Protein AF-A0A2M9D1M1-F1 (afdb_monomer_lite)

Sequence (95 aa):
MLKKKIATATILALLVTGVGAGSALATTKYVDGGEWRYGGFIYSEYLHPSKYHYAKVVNGNGTVDVGYTVGGGKWSKASLVGTLWGNQASYRIFN

Foldseek 3Di:
DDPPPPAPFDKDKDKDFWQFQDQWDWDWDCPPQWIWTAHHQTKIKIAHQAWWKKKKKAAQVGDIWIFDTDGHPDITMTGDRHDRGGIMIMMITTD

Radius of gyration: 13.89 Å; chains: 1; bounding box: 26×28×46 Å

Organism: NCBI:txid205941

Structure (mmCIF, N/CA/C/O backbone):
data_AF-A0A2M9D1M1-F1
#
_entry.id   AF-A0A2M9D1M1-F1
#
loop_
_atom_site.group_PDB
_atom_site.id
_atom_site.type_symbol
_atom_site.label_atom_id
_atom_site.label_alt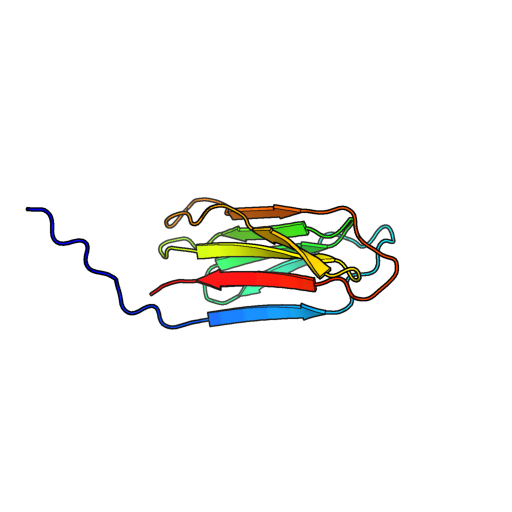_id
_atom_site.label_comp_id
_atom_site.label_asym_id
_atom_site.label_entity_id
_atom_site.label_seq_id
_atom_site.pdbx_PDB_ins_code
_atom_site.Cartn_x
_atom_site.Cartn_y
_atom_site.Cartn_z
_atom_site.occupancy
_atom_site.B_iso_or_equiv
_atom_site.auth_seq_id
_atom_site.auth_comp_id
_atom_site.auth_asym_id
_atom_site.auth_atom_id
_atom_site.pdbx_PDB_model_num
ATOM 1 N N . MET A 1 1 ? -1.186 -16.846 30.306 1.00 34.56 1 MET A N 1
ATOM 2 C CA . MET A 1 1 ? -0.887 -17.314 28.931 1.00 34.56 1 MET A CA 1
ATOM 3 C C . MET A 1 1 ? -1.845 -16.620 27.968 1.00 34.56 1 MET A C 1
ATOM 5 O O . MET A 1 1 ? -3.017 -16.977 27.919 1.00 34.56 1 MET A O 1
ATOM 9 N N . LEU A 1 2 ? -1.400 -15.559 27.288 1.00 35.06 2 LEU A N 1
ATOM 10 C CA . LEU A 1 2 ? -2.260 -14.767 26.404 1.00 35.06 2 LEU A CA 1
ATOM 11 C C . LEU A 1 2 ? -2.439 -15.524 25.079 1.00 35.06 2 LEU A C 1
ATOM 13 O O . LEU A 1 2 ? -1.495 -15.658 24.302 1.00 35.06 2 LEU A O 1
ATOM 17 N N . LYS A 1 3 ? -3.635 -16.071 24.844 1.00 38.38 3 LYS A N 1
ATOM 18 C CA . LYS A 1 3 ? -3.976 -16.759 23.595 1.00 38.38 3 LYS A CA 1
ATOM 19 C C . LYS A 1 3 ? -3.963 -15.726 22.463 1.00 38.38 3 LYS A C 1
ATOM 21 O O . LYS A 1 3 ? -4.919 -14.967 22.323 1.00 38.38 3 LYS A O 1
ATOM 26 N N . LYS A 1 4 ? -2.887 -15.677 21.668 1.00 40.75 4 LYS A N 1
ATOM 27 C CA . LYS A 1 4 ? -2.882 -14.977 20.376 1.00 40.75 4 LYS A CA 1
ATOM 28 C C . LYS A 1 4 ? -3.901 -15.687 19.487 1.00 40.75 4 LYS A C 1
ATOM 30 O O . LYS A 1 4 ? -3.599 -16.715 18.891 1.00 40.75 4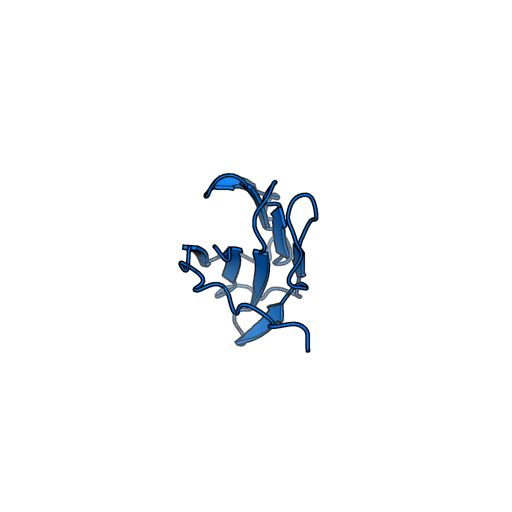 LYS A O 1
ATOM 35 N N . LYS A 1 5 ? -5.135 -15.181 19.473 1.00 40.12 5 LYS A N 1
ATOM 36 C CA . LYS A 1 5 ? -6.143 -15.573 18.493 1.00 40.12 5 LYS A CA 1
ATOM 37 C C . LYS A 1 5 ? -5.586 -15.155 17.137 1.00 40.12 5 LYS A C 1
ATOM 39 O O . LYS A 1 5 ? -5.552 -13.970 16.827 1.00 40.12 5 LYS A O 1
ATOM 44 N N . ILE A 1 6 ? -5.072 -16.118 16.382 1.00 51.25 6 ILE A N 1
ATOM 45 C CA . ILE A 1 6 ? -4.804 -15.935 14.961 1.00 51.25 6 ILE A CA 1
ATOM 46 C C . ILE A 1 6 ? -6.197 -15.820 14.345 1.00 51.25 6 ILE A C 1
ATOM 48 O O . ILE A 1 6 ? -6.890 -16.821 14.185 1.00 51.25 6 ILE A O 1
ATOM 52 N N . ALA A 1 7 ? -6.664 -14.582 14.175 1.00 50.41 7 ALA A N 1
ATOM 53 C CA . ALA A 1 7 ? -7.916 -14.299 13.500 1.00 50.41 7 ALA A CA 1
ATOM 54 C C . ALA A 1 7 ? -7.816 -14.879 12.087 1.00 50.41 7 ALA A C 1
ATOM 56 O O . ALA A 1 7 ? -6.824 -14.669 11.383 1.00 50.41 7 ALA A O 1
ATOM 57 N N . THR A 1 8 ? -8.796 -15.697 11.722 1.00 44.00 8 THR A N 1
ATOM 58 C CA . THR A 1 8 ? -8.902 -16.312 10.403 1.00 44.00 8 THR A CA 1
ATOM 59 C C . THR A 1 8 ? -9.153 -15.201 9.386 1.00 44.00 8 THR A C 1
ATOM 61 O O . THR A 1 8 ? -10.291 -14.804 9.148 1.00 44.00 8 THR A O 1
ATOM 64 N N . ALA A 1 9 ? -8.068 -14.676 8.820 1.00 51.41 9 ALA A N 1
ATOM 65 C CA . ALA A 1 9 ? -8.088 -13.539 7.919 1.00 51.41 9 ALA A CA 1
ATOM 66 C C . ALA A 1 9 ? -8.809 -13.892 6.615 1.00 51.41 9 ALA A C 1
ATOM 68 O O . ALA A 1 9 ? -8.297 -14.641 5.783 1.00 51.41 9 ALA A O 1
ATOM 69 N N . THR A 1 10 ? -9.993 -13.327 6.402 1.00 48.69 10 THR A N 1
ATOM 70 C CA . THR A 1 10 ? -10.580 -13.264 5.062 1.00 48.69 10 THR A CA 1
ATOM 71 C C . THR A 1 10 ? -9.687 -12.373 4.198 1.00 48.69 10 THR A C 1
ATOM 73 O O . THR A 1 10 ? -9.440 -11.219 4.543 1.00 48.69 10 THR A O 1
ATOM 76 N N . ILE A 1 11 ? -9.157 -12.930 3.108 1.00 56.28 11 ILE A N 1
ATOM 77 C CA . ILE A 1 11 ? -8.150 -12.290 2.257 1.00 56.28 11 ILE A CA 1
ATOM 78 C C . ILE A 1 11 ? -8.867 -11.429 1.215 1.00 56.28 11 ILE A C 1
ATOM 80 O O . ILE A 1 11 ? -9.406 -11.954 0.246 1.00 56.28 11 ILE A O 1
ATOM 84 N N . LEU A 1 12 ? -8.847 -10.111 1.400 1.00 64.38 12 LEU A N 1
ATOM 85 C CA . LEU A 1 12 ? -9.196 -9.141 0.358 1.00 64.38 12 LEU A CA 1
ATOM 86 C C . LEU A 1 12 ? -7.911 -8.413 -0.039 1.00 64.38 12 LEU A C 1
ATOM 88 O O . LEU A 1 12 ? -7.235 -7.815 0.805 1.00 64.38 12 LEU A O 1
ATOM 92 N N . ALA A 1 13 ? -7.522 -8.567 -1.303 1.00 72.56 13 ALA A N 1
ATOM 93 C CA . ALA A 1 13 ? -6.330 -7.961 -1.873 1.00 72.56 13 ALA A CA 1
ATOM 94 C C . ALA A 1 13 ? -6.657 -7.436 -3.269 1.00 72.56 13 ALA A C 1
ATOM 96 O O . ALA A 1 13 ? -7.107 -8.196 -4.127 1.00 72.56 13 ALA A O 1
ATOM 97 N N . LEU A 1 14 ? -6.403 -6.152 -3.498 1.00 76.19 14 LEU A N 1
ATOM 98 C CA . LEU A 1 14 ? -6.475 -5.549 -4.822 1.00 76.19 14 LEU A CA 1
ATOM 99 C C . LEU A 1 14 ? -5.056 -5.396 -5.367 1.00 76.19 14 LEU A C 1
ATOM 101 O O . LEU A 1 14 ? -4.159 -4.922 -4.667 1.00 76.19 14 LEU A O 1
ATOM 105 N N . LEU A 1 15 ? -4.861 -5.815 -6.614 1.00 81.06 15 LEU A N 1
ATOM 106 C CA . LEU A 1 15 ? -3.602 -5.724 -7.344 1.00 81.06 15 LEU A CA 1
ATOM 107 C C . LEU A 1 15 ? -3.818 -4.844 -8.570 1.00 81.06 15 LEU A C 1
ATOM 109 O O . LEU A 1 15 ? -4.726 -5.097 -9.359 1.00 81.06 15 LEU A O 1
ATOM 113 N N . VAL A 1 16 ? -2.963 -3.842 -8.750 1.00 76.56 16 VAL A N 1
ATOM 114 C CA . VAL A 1 16 ? -2.894 -3.073 -9.995 1.00 76.56 16 VAL A CA 1
ATOM 115 C C . VAL A 1 16 ? -1.549 -3.335 -10.654 1.00 76.56 16 VAL A C 1
ATOM 117 O O . VAL A 1 16 ? -0.500 -3.174 -10.030 1.00 76.56 16 VAL A O 1
ATOM 120 N N . THR A 1 17 ? -1.593 -3.745 -11.920 1.00 70.75 17 THR A N 1
ATOM 121 C CA . THR A 1 17 ? -0.431 -4.011 -12.775 1.00 70.75 17 THR A CA 1
ATOM 122 C C . THR A 1 17 ? -0.224 -2.874 -13.771 1.00 70.75 17 THR A C 1
ATOM 124 O O . THR A 1 17 ? -1.199 -2.328 -14.283 1.00 70.75 17 THR A O 1
ATOM 127 N N . GLY A 1 18 ? 1.029 -2.566 -14.110 1.00 61.19 18 GLY A N 1
ATOM 128 C CA . GLY A 1 18 ? 1.349 -1.629 -15.196 1.00 61.19 18 GLY A CA 1
ATOM 129 C C . GLY A 1 18 ? 1.516 -0.174 -14.761 1.00 61.19 18 GLY A C 1
ATOM 130 O O . GLY A 1 18 ? 1.320 0.731 -15.566 1.00 61.19 18 GLY A O 1
ATOM 131 N N . VAL A 1 19 ? 1.897 0.074 -13.505 1.00 62.47 19 VAL A N 1
ATOM 132 C CA . VAL A 1 19 ? 2.257 1.425 -13.046 1.00 62.47 19 VAL A CA 1
ATOM 133 C C . VAL A 1 19 ? 3.574 1.820 -13.731 1.00 62.47 19 VAL A C 1
ATOM 135 O O . VAL A 1 19 ? 4.633 1.348 -13.334 1.00 62.47 19 VAL A O 1
ATOM 138 N N . GLY A 1 20 ? 3.536 2.588 -14.822 1.00 56.34 20 GLY A N 1
ATOM 139 C CA . GLY A 1 20 ? 4.751 2.995 -15.544 1.00 56.34 20 GLY A CA 1
ATOM 140 C C . GLY A 1 20 ? 5.624 3.942 -14.711 1.00 56.34 20 GLY A C 1
ATOM 141 O O . GLY A 1 20 ? 5.089 4.824 -14.047 1.00 56.34 20 GLY A O 1
ATOM 142 N N . ALA A 1 21 ? 6.956 3.807 -14.775 1.00 56.31 21 ALA A N 1
ATOM 143 C CA . ALA A 1 21 ? 7.916 4.664 -14.050 1.00 56.31 21 ALA A CA 1
ATOM 144 C C . ALA A 1 21 ? 8.067 6.101 -14.609 1.00 56.31 21 ALA A C 1
ATOM 146 O O . ALA A 1 21 ? 9.072 6.765 -14.363 1.00 56.31 21 ALA A O 1
ATOM 147 N N . GLY A 1 22 ? 7.082 6.592 -15.367 1.00 56.19 22 GLY A N 1
ATOM 148 C CA . GLY A 1 22 ? 6.976 8.014 -15.697 1.00 56.19 22 GLY A CA 1
ATOM 149 C C . GLY A 1 22 ? 6.448 8.817 -14.506 1.00 56.19 22 GLY A C 1
ATOM 150 O O . GLY A 1 22 ? 6.126 8.253 -13.462 1.00 56.19 22 GLY A O 1
ATOM 151 N N . SER A 1 23 ? 6.300 10.132 -14.663 1.00 53.75 23 SER A N 1
ATOM 152 C CA . SER A 1 23 ? 5.577 11.026 -13.745 1.00 53.75 23 SER A CA 1
ATOM 153 C C . SER A 1 23 ? 4.075 10.686 -13.684 1.00 53.75 23 SER A C 1
ATOM 155 O O . SER A 1 23 ? 3.211 11.488 -14.025 1.00 53.75 23 SER A O 1
ATOM 157 N N . ALA A 1 24 ? 3.745 9.458 -13.292 1.00 57.78 24 ALA A N 1
ATOM 158 C CA . ALA A 1 24 ? 2.388 8.986 -13.122 1.00 57.78 24 ALA A CA 1
ATOM 159 C C . ALA A 1 24 ? 1.789 9.650 -11.881 1.00 57.78 24 ALA A C 1
ATOM 161 O O . ALA A 1 24 ? 2.351 9.583 -10.785 1.00 57.78 24 ALA A O 1
ATOM 162 N N . LEU A 1 25 ? 0.638 10.293 -12.067 1.00 68.75 25 LEU A N 1
ATOM 163 C CA . LEU A 1 25 ? -0.110 10.926 -10.991 1.00 68.75 25 LEU A CA 1
ATOM 164 C C . LEU A 1 25 ? -0.443 9.900 -9.899 1.00 68.75 25 LEU A C 1
ATOM 166 O O . LEU A 1 25 ? -0.814 8.757 -10.177 1.00 68.75 25 LEU A O 1
ATOM 170 N N . ALA A 1 26 ? -0.319 10.333 -8.647 1.00 80.06 26 ALA A N 1
ATOM 171 C CA . ALA A 1 26 ? -0.866 9.626 -7.501 1.00 80.06 26 ALA A CA 1
ATOM 172 C C . ALA A 1 26 ? -2.361 9.361 -7.731 1.00 80.06 26 ALA A C 1
ATOM 174 O O . ALA A 1 26 ? -3.136 10.291 -7.947 1.00 80.06 26 ALA A O 1
ATOM 175 N N . THR A 1 27 ? -2.769 8.096 -7.691 1.00 89.19 27 THR A N 1
ATOM 176 C CA . THR A 1 27 ? -4.173 7.693 -7.767 1.00 89.19 27 THR A CA 1
ATOM 177 C C . THR A 1 27 ? -4.675 7.370 -6.369 1.00 89.19 27 THR A C 1
ATOM 179 O O . THR A 1 27 ? -4.077 6.552 -5.673 1.00 89.19 27 THR A O 1
ATOM 182 N N . THR A 1 28 ? -5.803 7.963 -5.986 1.00 92.88 28 THR A N 1
ATOM 183 C CA . THR A 1 28 ? -6.529 7.631 -4.753 1.00 92.88 28 THR A CA 1
ATOM 184 C C . THR A 1 28 ? -7.787 6.840 -5.103 1.00 92.88 28 THR A C 1
ATOM 186 O O . THR A 1 28 ? -8.543 7.230 -5.992 1.00 92.88 28 THR A O 1
ATOM 189 N N . LYS A 1 29 ? -8.023 5.724 -4.411 1.00 92.88 29 LYS A N 1
ATOM 190 C CA . LYS A 1 29 ? -9.232 4.898 -4.523 1.00 92.88 29 LYS A CA 1
ATOM 191 C C . LYS A 1 29 ? -9.777 4.555 -3.141 1.00 92.88 29 LYS A C 1
ATOM 193 O O . LYS A 1 29 ? -9.010 4.280 -2.227 1.00 92.88 29 LYS A O 1
ATOM 198 N N . TYR A 1 30 ? -11.099 4.495 -3.019 1.00 93.81 30 TYR A N 1
ATOM 199 C CA . TYR A 1 30 ? -11.781 4.017 -1.817 1.00 93.81 30 TYR A CA 1
ATOM 200 C C . TYR A 1 30 ? -12.271 2.593 -2.059 1.00 93.81 30 TYR A C 1
ATOM 202 O O . TYR A 1 30 ? -13.167 2.372 -2.872 1.00 93.81 30 TYR A O 1
ATOM 210 N N . VAL A 1 31 ? -11.629 1.622 -1.417 1.00 92.31 31 VAL A N 1
ATOM 211 C CA . VAL A 1 31 ? -11.794 0.189 -1.699 1.00 92.31 31 VAL A CA 1
ATOM 212 C C . VAL A 1 31 ? -11.719 -0.613 -0.408 1.00 92.31 31 VAL A C 1
ATOM 214 O O . VAL A 1 31 ? -10.968 -0.271 0.509 1.00 92.31 31 VAL A O 1
ATOM 217 N N . ASP A 1 32 ? -12.540 -1.660 -0.324 1.00 91.25 32 ASP A N 1
ATOM 218 C CA . ASP A 1 32 ? -12.654 -2.550 0.838 1.00 91.25 32 ASP A CA 1
ATOM 219 C C . ASP A 1 32 ? -12.875 -1.824 2.180 1.00 91.25 32 ASP A C 1
ATOM 221 O O . ASP A 1 32 ? -12.437 -2.280 3.233 1.00 91.25 32 ASP A O 1
ATOM 225 N N . GLY A 1 33 ? -13.566 -0.677 2.152 1.00 92.25 33 GLY A N 1
ATOM 226 C CA . GLY A 1 33 ? -13.854 0.134 3.342 1.00 92.25 33 GLY A CA 1
ATOM 227 C C . GLY A 1 33 ? -12.692 1.011 3.825 1.00 92.25 33 GLY A C 1
ATOM 228 O O . GLY A 1 33 ? -12.791 1.606 4.897 1.00 92.25 33 GLY A O 1
ATOM 229 N N . GLY A 1 34 ? -11.610 1.103 3.050 1.00 94.62 34 GLY A N 1
ATOM 230 C CA . GLY A 1 34 ? -10.450 1.947 3.321 1.00 94.62 34 GLY A CA 1
ATOM 231 C C . GLY A 1 34 ? -10.077 2.859 2.153 1.00 94.62 34 GLY A C 1
ATOM 232 O O . GLY A 1 34 ? -10.738 2.888 1.114 1.00 94.62 34 GLY A O 1
ATOM 233 N N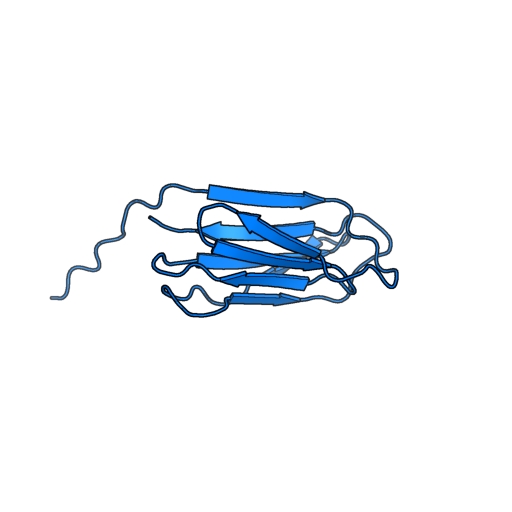 . GLU A 1 35 ? -8.995 3.607 2.334 1.00 96.69 35 GLU A N 1
ATOM 234 C CA . GLU A 1 35 ? -8.399 4.475 1.323 1.00 96.69 35 GLU A CA 1
ATOM 235 C C . GLU A 1 35 ? -7.076 3.874 0.841 1.00 96.69 35 GLU A C 1
ATOM 237 O O . GLU A 1 35 ? -6.199 3.539 1.636 1.00 96.69 35 GLU A O 1
ATOM 242 N N . TRP A 1 36 ? -6.930 3.748 -0.475 1.00 96.25 36 TRP A N 1
ATOM 243 C CA . TRP A 1 36 ? -5.737 3.247 -1.136 1.00 96.25 36 TRP A CA 1
ATOM 244 C C . TRP A 1 36 ? -5.139 4.312 -2.049 1.00 96.25 36 TRP A C 1
ATOM 246 O O . TRP A 1 36 ? -5.820 4.825 -2.937 1.00 96.25 36 TRP A O 1
ATOM 256 N N . ARG A 1 37 ? -3.855 4.616 -1.862 1.00 94.56 37 ARG A N 1
ATOM 257 C CA . ARG A 1 37 ? -3.084 5.542 -2.693 1.00 94.56 37 ARG A CA 1
ATOM 258 C C . ARG A 1 37 ? -1.947 4.790 -3.366 1.00 94.56 37 ARG A C 1
ATOM 260 O O . ARG A 1 37 ? -1.173 4.119 -2.691 1.00 94.56 37 ARG A O 1
ATOM 267 N N . TYR A 1 38 ? -1.822 4.909 -4.679 1.00 92.38 38 TYR A N 1
ATOM 268 C CA . TYR A 1 38 ? -0.751 4.266 -5.443 1.00 92.38 38 TYR A CA 1
ATOM 269 C C . TYR A 1 38 ? -0.425 5.066 -6.705 1.00 92.38 38 TYR A C 1
ATOM 271 O O . TYR A 1 38 ? -1.280 5.780 -7.227 1.00 92.38 38 TYR A O 1
ATOM 279 N N . GLY A 1 39 ? 0.801 4.958 -7.213 1.00 85.69 39 GLY A N 1
ATOM 280 C CA . GLY A 1 39 ? 1.225 5.668 -8.427 1.00 85.69 39 GLY A CA 1
ATOM 281 C C . GLY A 1 39 ? 2.709 6.039 -8.426 1.00 85.69 39 GLY A C 1
ATOM 282 O O . GLY A 1 39 ? 3.488 5.461 -7.669 1.00 85.69 39 GLY A O 1
ATOM 283 N N . GLY A 1 40 ? 3.086 7.008 -9.269 1.00 76.69 40 GLY A N 1
ATOM 284 C CA . GLY A 1 40 ? 4.433 7.593 -9.345 1.00 76.69 40 GLY A CA 1
ATOM 285 C C . GLY A 1 40 ? 5.580 6.594 -9.548 1.00 76.69 40 GLY A C 1
ATOM 286 O O . GLY A 1 40 ? 5.424 5.585 -10.238 1.00 76.69 40 GLY A O 1
ATOM 287 N N . PHE A 1 41 ? 6.722 6.872 -8.894 1.00 72.56 41 PHE A N 1
ATOM 288 C CA . PHE A 1 41 ? 7.843 5.943 -8.652 1.00 72.56 41 PHE A CA 1
ATOM 289 C C . PHE A 1 41 ? 7.408 4.799 -7.714 1.00 72.56 41 PHE A C 1
ATOM 291 O O . PHE A 1 41 ? 7.880 4.682 -6.593 1.00 72.56 41 PHE A O 1
ATOM 298 N N . ILE A 1 42 ? 6.423 4.030 -8.167 1.00 88.12 42 ILE A N 1
ATOM 299 C CA . ILE A 1 42 ? 5.832 2.824 -7.585 1.00 88.12 42 ILE A CA 1
ATOM 300 C C . ILE A 1 42 ? 5.737 2.825 -6.056 1.00 88.12 42 ILE A C 1
ATOM 302 O O . ILE A 1 42 ? 6.567 2.296 -5.321 1.00 88.12 42 ILE A O 1
ATOM 306 N N . TYR A 1 43 ? 4.639 3.372 -5.557 1.00 92.50 43 TYR A N 1
ATOM 307 C CA . TYR A 1 43 ? 4.285 3.249 -4.151 1.00 92.50 43 TYR A CA 1
ATOM 308 C C . TYR A 1 43 ? 2.886 2.657 -3.980 1.00 92.50 43 TYR A C 1
ATOM 310 O O . TYR A 1 43 ? 2.058 2.666 -4.895 1.00 92.50 43 TYR A O 1
ATOM 318 N N . SER A 1 44 ? 2.634 2.138 -2.785 1.00 94.44 44 SER A N 1
ATOM 319 C CA . SER A 1 44 ? 1.331 1.694 -2.314 1.00 94.44 44 SER A CA 1
ATOM 320 C C . SER A 1 44 ? 1.185 2.136 -0.863 1.00 94.44 44 SER A C 1
ATOM 322 O O . SER A 1 44 ? 2.004 1.782 -0.017 1.00 94.44 44 SER A O 1
ATOM 324 N N . GLU A 1 45 ? 0.148 2.908 -0.564 1.00 96.19 45 GLU A N 1
ATOM 325 C CA . GLU A 1 45 ? -0.240 3.275 0.793 1.00 96.19 45 GLU A CA 1
ATOM 326 C C . GLU A 1 45 ? -1.695 2.887 1.013 1.00 96.19 45 GLU A C 1
ATOM 328 O O . GLU A 1 45 ? -2.556 3.263 0.221 1.00 96.19 45 GLU A O 1
ATOM 333 N N . TYR A 1 46 ? -1.992 2.160 2.084 1.00 97.19 46 TYR A N 1
ATOM 334 C CA . TYR A 1 46 ? -3.357 1.757 2.410 1.00 97.19 46 TYR A CA 1
ATOM 335 C C . TYR A 1 46 ? -3.707 2.120 3.849 1.00 97.19 46 TYR A C 1
ATOM 337 O O . TYR A 1 46 ? -2.889 1.922 4.750 1.00 97.19 46 TYR A O 1
ATOM 345 N N . LEU A 1 47 ? -4.920 2.632 4.040 1.00 97.25 47 LEU A N 1
ATOM 346 C CA . LEU A 1 47 ? -5.520 2.957 5.326 1.00 97.25 47 LEU A CA 1
ATOM 347 C C . LEU A 1 47 ? -6.881 2.277 5.428 1.00 97.25 47 LEU A C 1
ATOM 349 O O . LEU A 1 47 ? -7.812 2.637 4.713 1.00 97.25 47 LEU A O 1
ATOM 353 N N . HIS A 1 48 ? -7.032 1.370 6.388 1.00 96.31 48 HIS A N 1
ATOM 354 C CA . HIS A 1 48 ? -8.346 0.901 6.828 1.00 96.31 48 HIS A CA 1
ATOM 355 C C . HIS A 1 48 ? -8.701 1.523 8.188 1.00 96.31 48 HIS A C 1
ATOM 357 O O . HIS A 1 48 ? -7.854 1.536 9.080 1.00 96.31 48 HIS A O 1
ATOM 363 N N . PRO A 1 49 ? -9.948 1.970 8.428 1.00 96.50 49 PRO A N 1
ATOM 364 C CA . PRO A 1 49 ? -10.343 2.594 9.698 1.00 96.50 49 PRO A CA 1
ATOM 365 C C . PRO A 1 49 ? -10.351 1.662 10.923 1.00 96.50 49 PRO A C 1
ATOM 367 O O . PRO A 1 49 ? -10.309 2.143 12.049 1.00 96.50 49 PRO A O 1
ATOM 370 N N . SER A 1 50 ? -10.406 0.340 10.745 1.00 95.06 50 SER A N 1
ATOM 371 C CA . SER A 1 50 ? -10.686 -0.609 11.837 1.00 95.06 50 SER A CA 1
ATOM 372 C C . SER A 1 50 ? -9.917 -1.923 11.734 1.00 95.06 50 SER A C 1
ATOM 374 O O . SER A 1 50 ? -9.494 -2.461 12.755 1.00 95.06 50 SER A O 1
ATOM 376 N N . LYS A 1 51 ? -9.696 -2.439 10.523 1.00 93.25 51 LYS A N 1
ATOM 377 C CA . LYS A 1 51 ? -9.051 -3.736 10.310 1.00 93.25 51 LYS A CA 1
ATOM 378 C C . LYS A 1 51 ? -7.537 -3.630 10.244 1.00 93.25 51 LYS A C 1
ATOM 380 O O . LYS A 1 51 ? -6.986 -2.596 9.861 1.00 93.25 51 LYS A O 1
ATOM 385 N N . TYR A 1 52 ? -6.871 -4.732 10.573 1.00 95.19 52 TYR A N 1
ATOM 386 C CA . TYR A 1 52 ? -5.446 -4.860 10.309 1.00 95.19 52 TYR A CA 1
ATOM 387 C C . TYR A 1 52 ? -5.200 -4.932 8.803 1.00 95.19 52 TYR A C 1
ATOM 389 O O . TYR A 1 52 ? -5.996 -5.519 8.073 1.00 95.19 52 TYR A O 1
ATOM 397 N N . HIS A 1 53 ? -4.103 -4.350 8.332 1.00 95.31 53 HIS A N 1
ATOM 398 C CA . HIS A 1 53 ? -3.779 -4.315 6.907 1.00 95.31 53 HIS A CA 1
ATOM 399 C C . HIS A 1 53 ? -2.293 -4.032 6.655 1.00 95.31 53 HIS A C 1
ATOM 401 O O . HIS A 1 53 ? -1.580 -3.579 7.552 1.00 95.31 53 HIS A O 1
ATOM 407 N N . TYR A 1 54 ? -1.832 -4.287 5.429 1.00 96.75 54 TYR A N 1
ATOM 408 C CA . TYR A 1 54 ? -0.542 -3.810 4.926 1.00 96.75 54 TYR A CA 1
ATOM 409 C C . TYR A 1 54 ? -0.604 -3.405 3.446 1.00 96.75 54 TYR A C 1
ATOM 411 O O . TYR A 1 54 ? -1.470 -3.869 2.702 1.00 96.75 54 TYR A O 1
ATOM 419 N N . ALA A 1 55 ? 0.346 -2.578 3.010 1.00 96.44 55 ALA A N 1
ATOM 420 C CA . ALA A 1 55 ? 0.583 -2.237 1.609 1.00 96.44 55 ALA A CA 1
ATOM 421 C C . ALA A 1 55 ? 1.842 -2.940 1.071 1.00 96.44 55 ALA A C 1
ATOM 423 O O . ALA A 1 55 ? 2.764 -3.247 1.826 1.00 96.44 55 ALA A O 1
ATOM 424 N N . LYS A 1 56 ? 1.879 -3.225 -0.232 1.00 96.25 56 LYS A N 1
ATOM 425 C CA . LYS A 1 56 ? 2.990 -3.914 -0.899 1.00 96.25 56 LYS A CA 1
ATOM 426 C C . LYS A 1 56 ? 3.195 -3.375 -2.309 1.00 96.25 56 LYS A C 1
ATOM 428 O O . LYS A 1 56 ? 2.222 -3.164 -3.037 1.00 96.25 56 LYS A O 1
ATOM 433 N N . VAL A 1 57 ? 4.451 -3.269 -2.722 1.00 94.81 57 VAL A N 1
ATOM 434 C CA . VAL A 1 57 ? 4.835 -3.024 -4.115 1.00 94.81 57 VAL A CA 1
ATOM 435 C C . VAL A 1 57 ? 5.788 -4.100 -4.624 1.00 94.81 57 VAL A C 1
ATOM 437 O O . VAL A 1 57 ? 6.522 -4.721 -3.854 1.00 94.81 57 VAL A O 1
ATOM 440 N N . VAL A 1 58 ? 5.749 -4.336 -5.934 1.00 94.44 58 VAL A N 1
ATOM 441 C CA . VAL A 1 58 ? 6.697 -5.191 -6.657 1.00 94.44 58 VAL A CA 1
ATOM 442 C C . VAL A 1 58 ? 7.118 -4.450 -7.920 1.00 94.44 58 VAL A C 1
ATOM 444 O O . VAL A 1 58 ? 6.251 -4.002 -8.666 1.00 94.44 58 VAL A O 1
ATOM 447 N N . ASN A 1 59 ? 8.415 -4.283 -8.170 1.00 92.06 59 ASN A N 1
ATOM 448 C CA . ASN A 1 59 ? 8.873 -3.704 -9.439 1.00 92.06 59 ASN A CA 1
ATOM 449 C C . ASN A 1 59 ? 8.938 -4.769 -10.549 1.00 92.06 59 ASN A C 1
ATOM 451 O O . ASN A 1 59 ? 8.844 -5.966 -10.279 1.00 92.06 59 ASN A O 1
ATOM 455 N N . GLY A 1 60 ? 9.135 -4.359 -11.802 1.00 90.19 60 GLY A N 1
ATOM 456 C CA . GLY A 1 60 ? 9.219 -5.295 -12.934 1.00 90.19 60 GLY A CA 1
ATOM 457 C C . GLY A 1 60 ? 10.405 -6.265 -12.894 1.00 90.19 60 GLY A C 1
ATOM 458 O O . GLY A 1 60 ? 10.382 -7.264 -13.605 1.00 90.19 60 GLY A O 1
ATOM 459 N N . ASN A 1 61 ? 11.400 -6.023 -12.035 1.00 93.00 61 ASN A N 1
ATOM 460 C CA . ASN A 1 61 ? 12.517 -6.942 -11.790 1.00 93.00 61 ASN A CA 1
ATOM 461 C C . ASN A 1 61 ? 12.218 -7.956 -10.669 1.00 93.00 61 ASN A C 1
ATOM 463 O O . ASN A 1 61 ? 13.068 -8.782 -10.345 1.00 93.00 61 ASN A O 1
ATOM 467 N N . GLY A 1 62 ? 11.042 -7.881 -10.038 1.00 92.75 62 GLY A N 1
ATOM 468 C CA . GLY A 1 62 ? 10.656 -8.747 -8.925 1.00 92.75 62 GLY A CA 1
ATOM 469 C C . GLY A 1 62 ? 11.168 -8.300 -7.552 1.00 92.75 62 GLY A C 1
ATOM 470 O O . GLY A 1 62 ? 10.990 -9.035 -6.583 1.00 92.75 62 GLY A O 1
ATOM 471 N N . THR A 1 63 ? 11.771 -7.112 -7.422 1.00 95.31 63 THR A N 1
ATOM 472 C CA . THR A 1 63 ? 12.073 -6.524 -6.106 1.00 95.31 63 THR A CA 1
ATOM 473 C C . THR A 1 63 ? 10.770 -6.223 -5.383 1.00 95.31 63 THR A C 1
ATOM 475 O O . THR A 1 63 ? 9.839 -5.689 -5.984 1.00 95.31 63 THR A O 1
ATOM 478 N N . VAL A 1 64 ? 10.712 -6.543 -4.092 1.00 96.00 64 VAL A N 1
ATOM 479 C CA . VAL A 1 64 ? 9.511 -6.404 -3.269 1.00 96.00 64 VAL A CA 1
ATOM 480 C C . VAL A 1 64 ? 9.790 -5.476 -2.096 1.00 96.00 64 VAL A C 1
ATOM 482 O O . VAL A 1 64 ? 10.795 -5.649 -1.413 1.00 96.00 64 VAL A O 1
ATOM 485 N N . ASP A 1 65 ? 8.860 -4.562 -1.834 1.00 96.69 65 ASP A N 1
ATOM 486 C CA . ASP A 1 65 ? 8.764 -3.849 -0.561 1.00 96.69 65 ASP A CA 1
ATOM 487 C C . ASP A 1 65 ? 7.377 -4.069 0.052 1.00 96.69 65 ASP A C 1
ATOM 489 O O . ASP A 1 65 ? 6.360 -4.131 -0.652 1.00 96.69 65 ASP A O 1
ATOM 493 N N . VAL A 1 66 ? 7.346 -4.239 1.372 1.00 95.75 66 VAL A N 1
ATOM 494 C CA . VAL A 1 6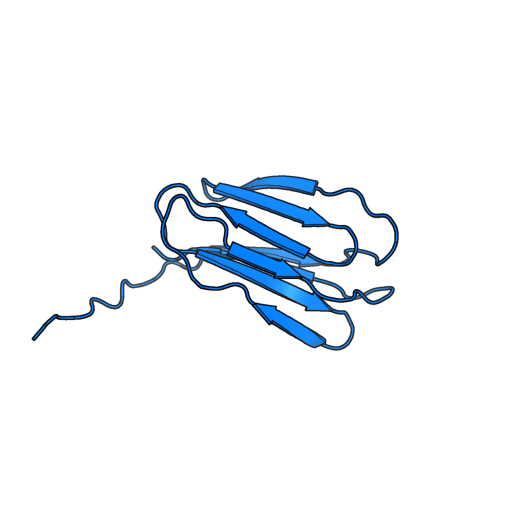6 ? 6.133 -4.524 2.141 1.00 95.75 66 VAL A CA 1
ATOM 495 C C . VAL A 1 66 ? 6.115 -3.627 3.365 1.00 95.75 66 VAL A C 1
ATOM 497 O O . VAL A 1 66 ? 6.979 -3.719 4.235 1.00 95.75 66 VAL A O 1
ATOM 500 N N . GLY A 1 67 ? 5.073 -2.808 3.461 1.00 94.88 67 GLY A N 1
ATOM 501 C CA . GLY A 1 67 ? 4.829 -1.993 4.635 1.00 94.88 67 GLY A CA 1
ATOM 502 C C . GLY A 1 67 ? 4.486 -2.847 5.851 1.00 94.88 67 GLY A C 1
ATOM 503 O O . GLY A 1 67 ? 3.987 -3.971 5.743 1.00 94.88 67 GLY A O 1
ATOM 504 N N . TYR A 1 68 ? 4.695 -2.294 7.043 1.00 93.94 68 TYR A N 1
ATOM 505 C CA . TYR A 1 68 ? 4.295 -2.969 8.273 1.00 93.94 68 TYR A CA 1
ATOM 506 C C . TYR A 1 68 ? 2.803 -3.307 8.270 1.00 93.94 68 TYR A C 1
ATOM 508 O O . TYR A 1 68 ? 1.966 -2.532 7.792 1.00 93.94 68 TYR A O 1
ATOM 516 N N . THR A 1 69 ? 2.471 -4.454 8.864 1.00 95.56 69 THR A N 1
ATOM 517 C CA . THR A 1 69 ? 1.086 -4.759 9.218 1.00 95.56 69 THR A CA 1
ATOM 518 C C . THR A 1 69 ? 0.679 -3.874 10.386 1.00 95.56 69 THR A C 1
ATOM 520 O O . THR A 1 69 ? 1.238 -3.973 11.479 1.00 95.56 69 THR A O 1
ATOM 523 N N . VAL A 1 70 ? -0.294 -3.003 10.152 1.00 95.12 70 VAL A N 1
ATOM 524 C CA . VAL A 1 70 ? -0.790 -2.039 11.135 1.00 95.12 70 VAL A CA 1
ATOM 525 C C . VAL A 1 70 ? -2.260 -2.300 11.432 1.00 95.12 70 VAL A C 1
ATOM 527 O O . VAL A 1 70 ? -2.965 -2.889 10.617 1.00 95.12 70 VAL A O 1
ATOM 530 N N . GLY A 1 71 ? -2.711 -1.901 12.623 1.00 92.25 71 GLY A N 1
ATOM 531 C CA . GLY A 1 71 ? -4.131 -1.910 12.984 1.00 92.25 71 GLY A CA 1
ATOM 532 C C . GLY A 1 71 ? -4.903 -0.756 12.340 1.00 92.25 71 GLY A C 1
ATOM 533 O O . GLY A 1 71 ? -4.314 0.110 11.689 1.00 92.25 71 GLY A O 1
ATOM 534 N N . GLY A 1 72 ? -6.218 -0.729 12.565 1.00 94.44 72 GLY A N 1
ATOM 535 C CA . GLY A 1 72 ? -7.100 0.316 12.048 1.00 94.44 72 GLY A CA 1
ATOM 536 C C . GLY A 1 72 ? -6.654 1.742 12.397 1.00 94.44 72 GLY A C 1
ATOM 537 O O . GLY A 1 72 ? -6.088 1.988 13.464 1.00 94.44 72 GLY A O 1
ATOM 538 N N . GLY A 1 73 ? -6.904 2.680 11.482 1.00 96.31 73 GLY A N 1
ATOM 539 C CA . GLY A 1 73 ? -6.619 4.108 11.653 1.00 96.31 73 GLY A CA 1
ATOM 540 C C . GLY A 1 73 ? -5.164 4.513 11.394 1.00 96.31 73 GLY A C 1
ATOM 541 O O . GLY A 1 73 ? -4.805 5.667 11.613 1.00 96.31 73 GLY A O 1
ATOM 542 N N . LYS A 1 74 ? -4.313 3.590 10.932 1.00 97.25 74 LYS A N 1
ATOM 543 C CA . LYS A 1 74 ? -2.904 3.846 10.601 1.00 97.25 74 LYS A CA 1
ATOM 544 C C . LYS A 1 74 ? -2.654 3.556 9.130 1.00 97.25 74 LYS A C 1
ATOM 546 O O . LYS A 1 74 ? -3.249 2.641 8.587 1.00 97.25 74 LYS A O 1
ATOM 551 N N . TRP A 1 75 ? -1.751 4.303 8.506 1.00 97.81 75 TRP A N 1
ATOM 552 C CA . TRP A 1 75 ? -1.307 4.016 7.143 1.00 97.81 75 TRP A CA 1
ATOM 553 C C . TRP A 1 75 ? -0.236 2.925 7.141 1.00 97.81 75 TRP A C 1
ATOM 555 O O . TRP A 1 75 ? 0.757 3.036 7.862 1.00 97.81 75 TRP A O 1
ATOM 565 N N . SER A 1 76 ? -0.396 1.919 6.283 1.00 97.94 76 SER A N 1
ATOM 566 C CA . SER A 1 76 ? 0.712 1.072 5.831 1.00 97.94 76 SER A CA 1
ATOM 567 C C . SER A 1 76 ? 1.244 1.612 4.511 1.00 97.94 76 SER A C 1
ATOM 569 O O . SER A 1 76 ? 0.450 1.977 3.647 1.00 97.94 76 SER A O 1
ATOM 571 N N . LYS A 1 77 ? 2.567 1.68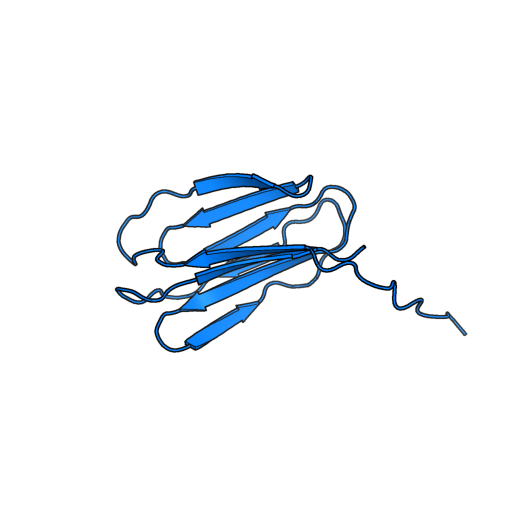1 4.355 1.00 97.12 77 LYS A N 1
ATOM 572 C CA . LYS A 1 77 ? 3.237 2.321 3.216 1.00 97.12 77 LYS A CA 1
ATOM 573 C C . LYS A 1 77 ? 4.337 1.415 2.683 1.00 97.12 77 LYS A C 1
ATOM 575 O O . LYS A 1 77 ? 5.082 0.859 3.485 1.00 97.12 77 LYS A O 1
ATOM 580 N N . ALA A 1 78 ? 4.431 1.301 1.367 1.00 96.25 78 ALA A N 1
ATOM 581 C CA . ALA A 1 78 ? 5.498 0.604 0.663 1.00 96.25 78 ALA A CA 1
ATOM 582 C C . ALA A 1 78 ? 5.888 1.396 -0.591 1.00 96.25 78 ALA A C 1
ATOM 584 O O . ALA A 1 78 ? 5.007 1.938 -1.267 1.00 96.25 78 ALA A O 1
ATOM 585 N N . SER A 1 79 ? 7.174 1.458 -0.921 1.00 93.62 79 SER A N 1
ATOM 586 C CA . SER A 1 79 ? 7.661 2.115 -2.136 1.00 93.62 79 SER A CA 1
ATOM 587 C C . SER A 1 79 ? 8.985 1.537 -2.622 1.00 93.62 79 SER A C 1
ATOM 589 O O . SER A 1 79 ? 9.793 1.014 -1.860 1.00 93.62 79 SER A O 1
ATOM 591 N N . LEU A 1 80 ? 9.212 1.627 -3.930 1.00 92.12 80 LEU A N 1
ATOM 592 C CA . LEU A 1 80 ? 10.431 1.152 -4.576 1.00 92.12 80 LEU A CA 1
ATOM 593 C C . LEU A 1 80 ? 10.832 2.083 -5.717 1.00 92.12 80 LEU A C 1
ATOM 595 O O . LEU A 1 80 ? 10.048 2.892 -6.198 1.00 92.12 80 LEU A O 1
ATOM 599 N N . VAL A 1 81 ? 12.051 1.913 -6.222 1.00 88.50 81 VAL A N 1
ATOM 600 C CA . VAL A 1 81 ? 12.383 2.434 -7.550 1.00 88.50 81 VAL A CA 1
ATOM 601 C C . VAL A 1 81 ? 11.711 1.545 -8.600 1.00 88.50 81 VAL A C 1
ATOM 603 O O . VAL A 1 81 ? 11.925 0.328 -8.638 1.00 88.50 81 VAL A O 1
ATOM 606 N N . GLY A 1 82 ? 10.871 2.162 -9.431 1.00 85.44 82 GLY A N 1
ATOM 607 C CA . GLY A 1 82 ? 10.110 1.486 -10.480 1.00 85.44 82 GLY A CA 1
ATOM 608 C C . GLY A 1 82 ? 10.930 1.209 -11.730 1.00 85.44 82 GLY A C 1
ATOM 609 O O . GLY A 1 82 ? 11.882 1.918 -12.044 1.00 85.44 82 GLY A O 1
ATOM 610 N N . THR A 1 83 ? 10.529 0.182 -12.470 1.00 87.62 83 THR A N 1
ATOM 611 C CA . THR A 1 83 ? 11.042 -0.122 -13.812 1.00 87.62 83 THR A CA 1
ATOM 612 C C . THR A 1 83 ? 10.145 0.497 -14.884 1.00 87.62 83 THR A C 1
ATOM 614 O O . THR A 1 83 ? 9.043 0.956 -14.601 1.00 87.62 83 THR A O 1
ATOM 617 N N . LEU A 1 84 ? 10.567 0.496 -16.148 1.00 84.06 84 LEU A N 1
ATOM 618 C CA . LEU A 1 84 ? 9.734 1.003 -17.252 1.00 84.06 84 LEU A CA 1
ATOM 619 C C . LEU A 1 84 ? 8.358 0.314 -17.334 1.00 84.06 84 LEU A C 1
ATOM 621 O O . LEU A 1 84 ? 7.354 0.958 -17.625 1.00 84.06 84 LEU A O 1
ATOM 625 N N . TRP A 1 85 ? 8.311 -0.984 -17.044 1.00 82.25 85 TRP A N 1
ATOM 626 C CA . TRP A 1 85 ? 7.117 -1.822 -17.117 1.00 82.25 85 TRP A CA 1
ATOM 627 C C . TRP A 1 85 ? 7.147 -2.895 -16.028 1.00 82.25 85 TRP A C 1
ATOM 629 O O . TRP A 1 85 ? 8.170 -3.104 -15.380 1.00 82.25 85 TRP A O 1
ATOM 639 N N . GLY A 1 86 ? 6.021 -3.580 -15.823 1.00 86.56 86 GLY A N 1
ATOM 640 C CA . GLY A 1 86 ? 5.933 -4.718 -14.901 1.00 86.56 86 GLY A CA 1
ATOM 641 C C . GLY A 1 86 ? 5.777 -4.355 -13.423 1.00 86.56 86 GLY A C 1
ATOM 642 O O . GLY A 1 86 ? 5.724 -5.255 -12.592 1.00 86.56 86 GLY A O 1
ATOM 643 N N . ASN A 1 87 ? 5.659 -3.071 -13.076 1.00 89.75 87 ASN A N 1
ATOM 644 C CA . ASN A 1 87 ? 5.440 -2.680 -11.687 1.00 89.75 87 ASN A CA 1
ATOM 645 C C . ASN A 1 87 ? 4.017 -2.969 -11.220 1.00 89.75 87 ASN A C 1
ATOM 647 O O . ASN A 1 87 ? 3.045 -2.871 -11.982 1.00 89.75 87 ASN A O 1
ATOM 651 N N . GLN A 1 88 ? 3.912 -3.264 -9.933 1.00 92.12 88 GLN A N 1
ATOM 652 C CA . GLN A 1 88 ? 2.692 -3.655 -9.264 1.00 92.12 88 GLN A CA 1
ATOM 653 C C . GLN A 1 88 ? 2.576 -2.946 -7.920 1.00 92.12 88 GLN A C 1
ATOM 655 O O . GLN A 1 88 ? 3.534 -2.882 -7.148 1.00 92.12 88 GLN A O 1
ATOM 660 N N . ALA A 1 89 ? 1.372 -2.475 -7.618 1.00 93.50 89 ALA A N 1
ATOM 661 C CA . ALA A 1 89 ? 1.000 -1.974 -6.304 1.00 93.50 89 ALA A CA 1
ATOM 662 C C . ALA A 1 89 ? -0.201 -2.770 -5.795 1.00 93.50 89 ALA A C 1
ATOM 664 O O . ALA A 1 89 ? -1.116 -3.105 -6.550 1.00 93.50 89 ALA A O 1
ATOM 665 N N . SER A 1 90 ? -0.189 -3.084 -4.504 1.00 94.62 90 SER A N 1
ATOM 666 C CA . SER A 1 90 ? -1.252 -3.848 -3.857 1.00 94.62 90 SER A CA 1
ATOM 667 C C . SER A 1 90 ? -1.397 -3.497 -2.381 1.00 94.62 90 SER A C 1
ATOM 669 O O . SER A 1 90 ? -0.500 -2.902 -1.776 1.00 94.62 90 SER A O 1
ATOM 671 N N . TYR A 1 91 ? -2.515 -3.904 -1.792 1.00 95.06 91 TYR A N 1
ATOM 672 C CA . TYR A 1 91 ? -2.722 -3.934 -0.347 1.00 95.06 91 TYR A CA 1
ATOM 673 C C . TYR A 1 91 ? -3.382 -5.249 0.066 1.00 95.06 91 TYR A C 1
ATOM 675 O O . TYR A 1 91 ? -3.883 -6.005 -0.770 1.00 95.06 91 TYR A O 1
ATOM 683 N N . 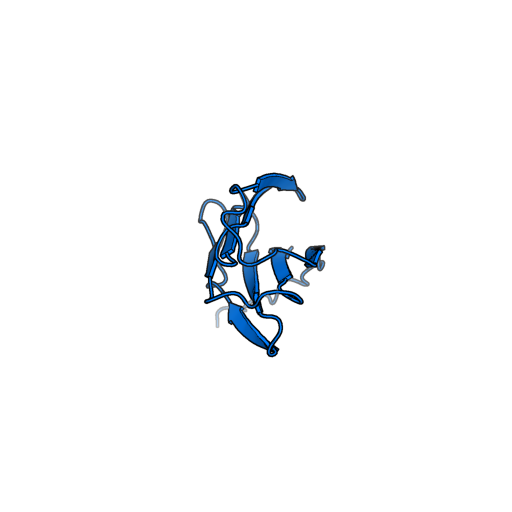ARG A 1 92 ? -3.372 -5.527 1.369 1.00 94.56 92 ARG A N 1
ATOM 684 C CA . ARG A 1 92 ? -4.083 -6.654 1.971 1.00 94.56 92 ARG A CA 1
ATOM 685 C C . ARG A 1 92 ? -4.702 -6.248 3.298 1.00 94.56 92 ARG A C 1
ATOM 687 O O . ARG A 1 92 ? -4.053 -5.579 4.097 1.00 94.56 92 ARG A O 1
ATOM 694 N N . ILE A 1 93 ? -5.918 -6.723 3.542 1.00 93.75 93 ILE A N 1
ATOM 695 C CA . ILE A 1 93 ? -6.638 -6.579 4.811 1.00 93.75 93 ILE A CA 1
ATOM 696 C C . ILE A 1 93 ? -6.752 -7.942 5.493 1.00 93.75 93 ILE A C 1
ATOM 698 O O . ILE A 1 93 ? -6.820 -8.975 4.825 1.00 93.75 93 ILE A O 1
ATOM 702 N N . PHE A 1 94 ? -6.789 -7.933 6.822 1.00 88.88 94 PHE A N 1
ATOM 703 C CA . PHE A 1 94 ? -7.074 -9.090 7.659 1.00 88.88 94 PHE A CA 1
ATOM 704 C C . PHE A 1 94 ? -8.398 -8.860 8.402 1.00 88.88 94 PHE A C 1
ATOM 706 O O . PHE A 1 94 ? -8.575 -7.811 9.027 1.00 88.88 94 PHE A O 1
ATOM 713 N N . ASN A 1 95 ? -9.318 -9.825 8.319 1.00 71.38 95 ASN A N 1
ATOM 714 C CA . ASN A 1 95 ? -10.512 -9.885 9.175 1.00 71.38 95 ASN A CA 1
ATOM 715 C C . ASN A 1 95 ? -10.196 -10.514 10.532 1.00 71.38 95 ASN A C 1
ATOM 717 O O . ASN A 1 95 ? -9.404 -11.484 10.554 1.00 71.38 95 ASN A O 1
#

pLDDT: mean 82.84, std 17.88, range [34.56, 97.94]

Secondary structure (DSSP, 8-state):
-----------EEEEEE---SSSPPPEEEEETTEEEEEETTTEEEEE-SSSEEEEEEE-TT--EEEPPPB-TTSEEEEE-PPPSS--EEEEEEE-

InterPro domains:
  IPR006540 Bacteriocin, lactococcin 972 [PF09683] (32-91)
  IPR006540 Bacteriocin, lactococcin 972 [TIGR01653] (2-91)